Protein AF-A0A285UH59-F1 (afdb_monomer_lite)

Foldseek 3Di:
DDPVVVCVCVPPDDPDPVVCVVVVVVVVVVVVVVVVVVVVVVVVVVVVVVVVVVVVVVVVVVVVVVVVVVVVD

Structure (mmCIF, N/CA/C/O backb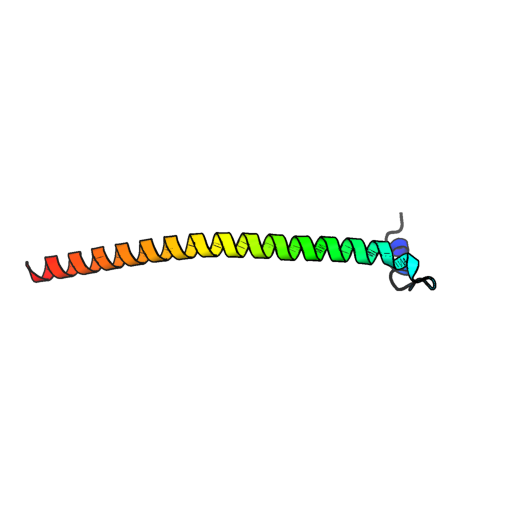one):
data_AF-A0A285UH59-F1
#
_entry.id   AF-A0A285UH59-F1
#
loop_
_atom_site.group_PDB
_atom_site.id
_atom_site.type_symbol
_atom_site.label_atom_id
_atom_site.label_alt_id
_atom_site.label_comp_id
_atom_site.label_asym_id
_atom_site.label_entity_id
_atom_site.label_seq_id
_atom_site.pdbx_PDB_ins_code
_atom_site.Cartn_x
_atom_site.Cartn_y
_atom_site.Cartn_z
_atom_site.occupancy
_atom_site.B_iso_or_equiv
_atom_site.auth_seq_id
_atom_site.auth_comp_id
_atom_site.auth_asym_id
_atom_site.auth_atom_id
_atom_site.pdbx_PDB_model_num
ATOM 1 N N . MET A 1 1 ? 19.104 29.310 -16.980 1.00 45.47 1 MET A N 1
ATOM 2 C CA . MET A 1 1 ? 18.943 28.016 -17.681 1.00 45.47 1 MET A CA 1
ATOM 3 C C . MET A 1 1 ? 17.476 27.851 -18.027 1.00 45.47 1 MET A C 1
ATOM 5 O O . MET A 1 1 ? 16.636 28.059 -17.163 1.00 45.47 1 MET A O 1
ATOM 9 N N . ASN A 1 2 ? 17.173 27.620 -19.302 1.00 45.91 2 ASN A N 1
ATOM 10 C CA . ASN A 1 2 ? 15.822 27.730 -19.843 1.00 45.91 2 ASN A CA 1
ATOM 11 C C . ASN A 1 2 ? 15.067 26.401 -19.643 1.00 45.91 2 ASN A C 1
ATOM 13 O O . ASN A 1 2 ? 15.268 25.462 -20.408 1.00 45.91 2 ASN A O 1
ATOM 17 N N . PHE A 1 3 ? 14.225 26.312 -18.606 1.00 62.03 3 PHE A N 1
ATOM 18 C CA . PHE A 1 3 ? 13.462 25.100 -18.247 1.00 62.03 3 PHE A CA 1
ATOM 19 C C . PHE A 1 3 ? 12.569 24.573 -19.385 1.00 62.03 3 PHE A C 1
ATOM 21 O O . PHE A 1 3 ? 12.280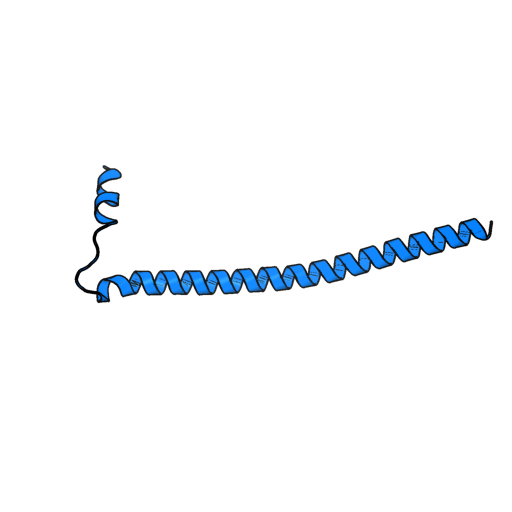 23.384 -19.450 1.00 62.03 3 PHE A O 1
ATOM 28 N N . ILE A 1 4 ? 12.183 25.443 -20.318 1.00 64.19 4 ILE A N 1
ATOM 29 C CA . ILE A 1 4 ? 11.320 25.125 -21.462 1.00 64.19 4 ILE A CA 1
ATOM 30 C C . ILE A 1 4 ? 12.012 24.177 -22.464 1.00 64.19 4 ILE A C 1
ATOM 32 O O . ILE A 1 4 ? 11.347 23.344 -23.074 1.00 64.19 4 ILE A O 1
ATOM 36 N N . ALA A 1 5 ? 13.345 24.223 -22.585 1.00 58.56 5 ALA A N 1
ATOM 37 C CA . ALA A 1 5 ? 14.098 23.373 -23.518 1.00 58.56 5 ALA A CA 1
ATOM 38 C C . ALA A 1 5 ? 14.168 21.892 -23.092 1.00 58.56 5 ALA A C 1
ATOM 40 O O . ALA A 1 5 ? 14.476 21.034 -23.910 1.00 58.56 5 ALA A O 1
ATOM 41 N N . MET A 1 6 ? 13.866 21.581 -21.828 1.00 57.66 6 MET A N 1
ATOM 42 C CA . MET A 1 6 ? 13.845 20.207 -21.315 1.00 57.66 6 MET A CA 1
ATOM 43 C C . MET A 1 6 ? 12.565 19.450 -21.715 1.00 57.66 6 MET A C 1
ATOM 45 O O . MET A 1 6 ? 12.577 18.226 -21.798 1.00 57.66 6 MET A O 1
ATOM 49 N N . TYR A 1 7 ? 11.468 20.163 -22.000 1.00 60.81 7 TYR A N 1
ATOM 50 C CA . TYR A 1 7 ? 10.153 19.564 -22.268 1.00 60.81 7 TYR A CA 1
ATOM 51 C C . TYR A 1 7 ? 9.838 19.360 -23.758 1.00 60.81 7 TYR A C 1
ATOM 53 O O . TYR A 1 7 ? 8.936 18.590 -24.082 1.00 60.81 7 TYR A O 1
ATOM 61 N N . SER A 1 8 ? 10.580 19.985 -24.681 1.00 61.00 8 SER A N 1
ATOM 62 C CA . SER A 1 8 ? 10.343 19.833 -26.128 1.00 61.00 8 SER A CA 1
ATOM 63 C C . SER A 1 8 ? 10.681 18.436 -26.672 1.00 61.00 8 SER A C 1
ATOM 65 O O . SER A 1 8 ? 10.222 18.087 -27.755 1.00 61.00 8 SER A O 1
ATOM 67 N N . GLY A 1 9 ? 11.431 17.618 -25.923 1.00 60.38 9 GLY A N 1
ATOM 68 C CA . GLY A 1 9 ? 11.742 16.225 -26.270 1.00 60.38 9 GLY A CA 1
ATOM 69 C C . GLY A 1 9 ? 10.727 15.183 -25.777 1.00 60.38 9 GLY A C 1
ATOM 70 O O . GLY A 1 9 ? 10.861 14.013 -26.117 1.00 60.38 9 GLY A O 1
ATOM 71 N N . PHE A 1 10 ? 9.710 15.566 -24.993 1.00 58.47 10 PHE A N 1
ATOM 72 C CA . PHE A 1 10 ? 8.815 14.611 -24.314 1.00 58.47 10 PHE A CA 1
ATOM 73 C C . PHE A 1 10 ? 7.900 13.810 -25.265 1.00 58.47 10 PHE A C 1
ATOM 75 O O . PHE A 1 10 ? 7.449 12.723 -24.921 1.00 58.47 10 PHE A O 1
ATOM 82 N N . LEU A 1 11 ? 7.646 14.323 -26.473 1.00 65.62 11 LEU A N 1
ATOM 83 C CA . LEU A 1 11 ? 6.861 13.649 -27.520 1.00 65.62 11 LEU A CA 1
ATOM 84 C C . LEU A 1 11 ? 7.734 12.992 -28.604 1.00 65.62 11 LEU A C 1
ATOM 86 O O . LEU A 1 11 ? 7.199 12.499 -29.597 1.00 65.62 11 LEU A O 1
ATOM 90 N N . TYR A 1 12 ? 9.065 12.984 -28.447 1.00 69.69 12 TYR A N 1
ATOM 91 C CA . TYR A 1 12 ? 9.943 12.257 -29.362 1.00 69.69 12 TYR A CA 1
ATOM 92 C C . TYR A 1 12 ? 9.898 10.765 -29.035 1.00 69.69 12 TYR A C 1
ATOM 94 O O . TYR A 1 12 ? 10.410 10.310 -28.012 1.00 69.69 12 TYR A O 1
ATOM 102 N N . PHE A 1 13 ? 9.278 9.998 -29.923 1.00 74.38 13 PHE A N 1
ATOM 103 C CA . PHE A 1 13 ? 9.285 8.548 -29.844 1.00 74.38 13 PHE A CA 1
ATOM 104 C C . PHE A 1 13 ? 10.591 8.023 -30.445 1.00 74.38 13 PHE A C 1
ATOM 106 O O . PHE A 1 13 ? 10.816 8.241 -31.637 1.00 74.38 13 PHE A O 1
ATOM 113 N N . PRO A 1 14 ? 11.447 7.317 -29.682 1.00 82.69 14 PRO A N 1
ATOM 114 C CA . PRO A 1 14 ? 12.632 6.716 -30.267 1.00 82.69 14 PRO A CA 1
ATOM 115 C C . PRO A 1 14 ? 12.256 5.711 -31.365 1.00 82.69 14 PRO A C 1
ATOM 117 O O . PRO A 1 14 ? 11.339 4.891 -31.206 1.00 82.69 14 PRO A O 1
ATOM 120 N N . GLU A 1 15 ? 12.974 5.809 -32.487 1.00 86.25 15 GLU A N 1
ATOM 121 C CA . GLU A 1 15 ? 12.866 4.897 -33.629 1.00 86.25 15 GLU A CA 1
ATOM 122 C C . GLU A 1 15 ? 13.293 3.479 -33.227 1.00 86.25 15 GLU A C 1
ATOM 124 O O . GLU A 1 15 ? 12.583 2.512 -33.516 1.00 86.25 15 GLU A O 1
ATOM 129 N N . ASP A 1 16 ? 14.392 3.364 -32.470 1.00 89.06 16 ASP A N 1
ATOM 130 C CA . ASP A 1 16 ? 14.822 2.109 -31.857 1.00 89.06 16 ASP A CA 1
ATOM 131 C C . ASP A 1 16 ? 14.014 1.812 -30.585 1.00 89.06 16 ASP A C 1
ATOM 133 O O . ASP A 1 16 ? 14.011 2.570 -29.611 1.00 89.06 16 ASP A O 1
ATOM 137 N N . LYS A 1 17 ? 13.343 0.658 -30.572 1.00 85.62 17 LYS A N 1
ATOM 138 C CA . LYS A 1 17 ? 12.526 0.215 -29.439 1.00 85.62 17 LYS A CA 1
ATOM 139 C C . LYS A 1 17 ? 13.349 -0.120 -28.197 1.00 85.62 17 LYS A C 1
ATOM 141 O O . LYS A 1 17 ? 12.801 -0.086 -27.095 1.00 85.62 17 LYS A O 1
ATOM 146 N N . SER A 1 18 ? 14.644 -0.398 -28.343 1.00 90.88 18 SER A N 1
ATOM 147 C CA . SER A 1 18 ? 15.535 -0.665 -27.209 1.00 90.88 18 SER A CA 1
ATOM 148 C C . SER A 1 18 ? 15.609 0.520 -26.232 1.00 90.88 18 SER A C 1
ATOM 150 O O . SER A 1 18 ? 15.722 0.329 -25.021 1.00 90.88 18 SER A O 1
ATOM 152 N N . ALA A 1 19 ? 15.422 1.747 -26.728 1.00 88.75 19 ALA A N 1
ATOM 153 C CA . ALA A 1 19 ? 15.451 2.958 -25.917 1.00 88.75 19 ALA A CA 1
ATOM 154 C C . ALA A 1 19 ? 14.283 3.068 -24.912 1.00 88.75 19 ALA A C 1
ATOM 156 O O . ALA A 1 19 ? 14.358 3.877 -23.990 1.00 88.75 19 ALA A O 1
ATOM 157 N N . TYR A 1 20 ? 13.224 2.250 -25.035 1.00 88.75 20 TYR A N 1
ATOM 158 C CA . TYR A 1 20 ? 12.129 2.185 -24.050 1.00 88.75 20 TYR A CA 1
ATOM 159 C C . TYR A 1 20 ? 12.408 1.237 -22.874 1.00 88.75 20 TYR A C 1
ATOM 161 O O . TYR A 1 20 ? 11.657 1.256 -21.899 1.00 88.75 20 TYR A O 1
ATOM 169 N N . ILE A 1 21 ? 13.460 0.409 -22.931 1.00 91.81 21 ILE A N 1
ATOM 170 C CA . ILE A 1 21 ? 13.799 -0.544 -21.858 1.00 91.81 21 ILE A CA 1
ATOM 171 C C . ILE A 1 21 ? 13.882 0.141 -20.479 1.00 91.81 21 ILE A C 1
ATOM 173 O O . ILE A 1 21 ? 13.278 -0.385 -19.541 1.00 91.81 21 ILE A O 1
ATOM 177 N N . PRO A 1 22 ? 14.532 1.315 -20.325 1.00 91.94 22 PRO A N 1
ATOM 178 C CA . PRO A 1 22 ? 14.564 2.021 -19.045 1.00 91.94 22 PRO A CA 1
ATOM 179 C C . PRO A 1 22 ? 13.165 2.365 -18.518 1.00 91.94 22 PRO A C 1
ATOM 181 O O . PRO A 1 22 ? 12.861 2.081 -17.362 1.00 91.94 22 PRO A O 1
ATOM 184 N N . ALA A 1 23 ? 12.277 2.872 -19.381 1.00 91.56 23 ALA A N 1
ATOM 185 C CA . ALA A 1 23 ? 10.909 3.225 -19.000 1.00 91.56 23 ALA A CA 1
ATOM 186 C C . ALA A 1 23 ? 10.095 1.997 -18.556 1.00 91.56 23 ALA A C 1
ATOM 188 O O . ALA A 1 23 ? 9.322 2.070 -17.602 1.00 91.56 23 ALA A O 1
ATOM 189 N N . ILE A 1 24 ? 10.291 0.846 -19.209 1.00 94.25 24 ILE A N 1
ATOM 190 C CA . ILE A 1 24 ? 9.648 -0.413 -18.805 1.00 94.25 24 ILE A CA 1
ATOM 191 C C . ILE A 1 24 ? 10.141 -0.844 -17.419 1.00 94.25 24 ILE A C 1
ATOM 193 O O . ILE A 1 24 ? 9.333 -1.251 -16.587 1.00 94.25 24 ILE A O 1
ATOM 197 N N . ILE A 1 25 ? 11.443 -0.735 -17.144 1.00 96.38 25 ILE A N 1
ATOM 198 C CA . ILE A 1 25 ? 12.015 -1.084 -15.836 1.00 96.38 25 ILE A CA 1
ATOM 199 C C . ILE A 1 25 ? 11.446 -0.175 -14.741 1.00 96.38 25 ILE A C 1
ATOM 201 O O . ILE A 1 25 ? 10.980 -0.674 -13.717 1.00 96.38 25 ILE A O 1
ATOM 205 N N . GLU A 1 26 ? 11.422 1.140 -14.964 1.00 96.00 26 GLU A N 1
ATOM 206 C CA . GLU A 1 26 ? 10.838 2.108 -14.027 1.00 96.00 26 GLU A CA 1
ATOM 207 C C . GLU A 1 26 ? 9.358 1.814 -13.757 1.00 96.00 26 GLU A C 1
ATOM 209 O O . GLU A 1 26 ? 8.920 1.776 -12.604 1.00 96.00 26 GLU A O 1
ATOM 214 N N . PHE A 1 27 ? 8.592 1.531 -14.813 1.00 96.62 27 PHE A N 1
ATOM 215 C CA . PHE A 1 27 ? 7.181 1.183 -14.700 1.00 96.62 27 PHE A CA 1
ATOM 216 C C . PHE A 1 27 ? 6.965 -0.112 -13.907 1.00 96.62 27 PHE A C 1
ATOM 218 O O . PHE A 1 27 ? 6.090 -0.170 -13.040 1.00 96.62 27 PHE A O 1
ATOM 225 N N . LEU A 1 28 ? 7.788 -1.138 -14.140 1.00 98.25 28 LEU A N 1
ATOM 226 C CA . LEU A 1 28 ? 7.731 -2.390 -13.385 1.00 98.25 28 LEU A CA 1
ATOM 227 C C . LEU A 1 28 ? 8.054 -2.175 -11.904 1.00 98.25 28 LEU A C 1
ATOM 229 O O . LEU A 1 28 ? 7.341 -2.701 -11.048 1.00 98.25 28 LEU A O 1
ATOM 233 N N . ILE A 1 29 ? 9.074 -1.372 -11.588 1.00 98.12 29 ILE A N 1
ATOM 234 C CA . ILE A 1 29 ? 9.403 -1.010 -10.202 1.00 98.12 29 ILE A CA 1
ATOM 235 C C . ILE A 1 29 ? 8.205 -0.316 -9.545 1.00 98.12 29 ILE A C 1
ATOM 237 O O . ILE A 1 29 ? 7.808 -0.696 -8.441 1.00 98.12 29 ILE A O 1
ATOM 241 N N . MET A 1 30 ? 7.575 0.639 -10.233 1.00 98.00 30 MET A N 1
ATOM 242 C CA . MET A 1 30 ? 6.385 1.321 -9.722 1.00 98.00 30 MET A CA 1
ATOM 243 C C . MET A 1 30 ? 5.216 0.362 -9.482 1.00 98.00 30 MET A C 1
ATOM 245 O O . MET A 1 30 ? 4.604 0.411 -8.416 1.00 98.00 30 MET A O 1
ATOM 249 N N . ILE A 1 31 ? 4.940 -0.568 -10.401 1.00 98.38 31 ILE A N 1
ATOM 250 C CA . ILE A 1 31 ? 3.906 -1.596 -10.203 1.00 98.38 31 ILE A CA 1
ATOM 251 C C . ILE A 1 31 ? 4.204 -2.440 -8.962 1.00 98.38 31 ILE A C 1
ATOM 253 O O . ILE A 1 31 ? 3.310 -2.668 -8.142 1.00 98.38 31 ILE A O 1
ATOM 257 N N . ILE A 1 32 ? 5.449 -2.899 -8.803 1.00 98.56 32 ILE A N 1
ATOM 258 C CA . ILE A 1 32 ? 5.860 -3.714 -7.654 1.00 98.56 32 ILE A CA 1
ATOM 259 C C . ILE A 1 32 ? 5.620 -2.941 -6.353 1.00 98.56 32 ILE A C 1
ATOM 261 O O . ILE A 1 32 ? 5.029 -3.485 -5.415 1.00 98.56 32 ILE A O 1
ATOM 265 N N . LEU A 1 33 ? 6.008 -1.665 -6.309 1.00 98.50 33 LEU A N 1
ATOM 266 C CA . LEU A 1 33 ? 5.777 -0.796 -5.156 1.00 98.50 33 LEU A CA 1
ATOM 267 C C . LEU A 1 33 ? 4.283 -0.593 -4.884 1.00 98.50 33 LEU A C 1
ATOM 269 O O . LEU A 1 33 ? 3.854 -0.742 -3.740 1.00 98.50 33 LEU A O 1
ATOM 273 N N . CYS A 1 34 ? 3.468 -0.334 -5.908 1.00 98.44 34 CYS A N 1
ATOM 274 C CA . CYS A 1 34 ? 2.018 -0.201 -5.762 1.00 98.44 34 CYS A CA 1
ATOM 275 C C . CYS A 1 34 ? 1.388 -1.467 -5.173 1.00 98.44 34 CYS A C 1
ATOM 277 O O . CYS A 1 34 ? 0.612 -1.391 -4.217 1.00 98.44 34 CYS A O 1
ATOM 279 N N . VAL A 1 35 ? 1.749 -2.643 -5.695 1.00 98.38 35 VAL A N 1
ATOM 280 C CA . VAL A 1 35 ? 1.258 -3.926 -5.176 1.00 98.38 35 VAL A CA 1
ATOM 281 C C . VAL A 1 35 ? 1.710 -4.125 -3.732 1.00 98.38 35 VAL A C 1
ATOM 283 O O . VAL A 1 35 ? 0.911 -4.537 -2.888 1.00 98.38 35 VAL A O 1
ATOM 286 N N . PHE A 1 36 ? 2.965 -3.810 -3.418 1.00 98.56 36 PHE A N 1
ATOM 287 C CA . PHE A 1 36 ? 3.499 -3.926 -2.066 1.00 98.56 36 PHE A CA 1
ATOM 288 C C . PHE A 1 36 ? 2.748 -3.029 -1.073 1.00 98.56 36 PHE A C 1
ATOM 290 O O . PHE A 1 36 ? 2.238 -3.522 -0.062 1.00 98.56 36 PHE A O 1
ATOM 297 N N . VAL A 1 37 ? 2.597 -1.740 -1.388 1.00 98.50 37 VAL A N 1
ATOM 298 C CA . VAL A 1 37 ? 1.859 -0.769 -0.567 1.00 98.50 37 VAL A CA 1
ATOM 299 C C . VAL A 1 37 ? 0.407 -1.207 -0.387 1.00 98.50 37 VAL A C 1
ATOM 301 O O . VAL A 1 37 ? -0.091 -1.245 0.739 1.00 98.50 37 VAL A O 1
ATOM 304 N N . PHE A 1 38 ? -0.262 -1.633 -1.460 1.00 98.25 38 PHE A N 1
ATOM 305 C CA . PHE A 1 38 ? -1.637 -2.121 -1.385 1.00 98.25 38 PHE A CA 1
ATOM 306 C C . PHE A 1 38 ? -1.773 -3.323 -0.439 1.00 98.25 38 PHE A C 1
ATOM 308 O O . PHE A 1 38 ? -2.698 -3.390 0.379 1.00 98.25 38 PHE A O 1
ATOM 315 N N . ARG A 1 39 ? -0.824 -4.269 -0.485 1.00 98.06 39 ARG A N 1
ATOM 316 C CA . ARG A 1 39 ? -0.804 -5.419 0.434 1.00 98.06 39 ARG A CA 1
ATOM 317 C C . ARG A 1 39 ? -0.564 -4.998 1.883 1.00 98.06 39 ARG A C 1
ATOM 319 O O . ARG A 1 39 ? -1.208 -5.561 2.774 1.00 98.06 39 ARG A O 1
ATOM 326 N N . LEU A 1 40 ? 0.316 -4.025 2.127 1.00 98.25 40 LEU A N 1
ATOM 327 C CA . LEU A 1 40 ? 0.548 -3.478 3.466 1.00 98.25 40 LEU A CA 1
ATOM 328 C C . LEU A 1 40 ? -0.719 -2.835 4.035 1.00 98.25 40 LEU A C 1
ATOM 330 O O . LEU A 1 40 ? -1.138 -3.205 5.135 1.00 98.25 40 LEU A O 1
ATOM 334 N N . ILE A 1 41 ? -1.371 -1.958 3.268 1.00 98.19 41 ILE A N 1
ATOM 335 C CA . ILE A 1 41 ? -2.619 -1.301 3.674 1.00 98.19 41 ILE A CA 1
ATOM 336 C C . ILE A 1 41 ? -3.677 -2.357 3.997 1.00 98.19 41 ILE A C 1
ATOM 338 O O . ILE A 1 41 ? -4.214 -2.365 5.101 1.00 98.19 41 ILE A O 1
ATOM 342 N N . LYS A 1 42 ? -3.897 -3.335 3.108 1.00 97.94 42 LYS A N 1
ATOM 343 C CA . LYS A 1 42 ? -4.873 -4.414 3.334 1.00 97.94 42 LYS A CA 1
ATOM 344 C C . LYS A 1 42 ? -4.606 -5.187 4.628 1.00 97.94 42 LYS A C 1
ATOM 346 O O . LYS A 1 42 ? -5.547 -5.560 5.330 1.00 97.94 42 LYS A O 1
ATOM 351 N N . ARG A 1 43 ? -3.338 -5.444 4.969 1.00 97.31 43 ARG A N 1
ATOM 352 C CA . ARG A 1 43 ? -2.974 -6.125 6.221 1.00 97.31 43 ARG A CA 1
ATOM 353 C C . ARG A 1 43 ? -3.286 -5.264 7.444 1.00 97.31 43 ARG A C 1
ATOM 355 O O . ARG A 1 43 ? -3.788 -5.791 8.436 1.00 97.31 43 ARG A O 1
ATOM 362 N N . ILE A 1 44 ? -2.995 -3.968 7.376 1.00 97.88 44 ILE A N 1
ATOM 363 C CA . ILE A 1 44 ? -3.272 -3.019 8.457 1.00 97.88 44 ILE A CA 1
ATOM 364 C C . ILE A 1 44 ? -4.785 -2.871 8.651 1.00 97.88 44 ILE A C 1
ATOM 366 O O . ILE A 1 44 ? -5.263 -3.042 9.772 1.00 97.88 44 ILE A O 1
ATOM 370 N N . SER A 1 45 ? -5.549 -2.677 7.573 1.00 97.50 45 SER A N 1
ATOM 371 C CA . SER A 1 45 ? -7.011 -2.556 7.621 1.00 97.50 45 SER A CA 1
ATOM 372 C C . SER A 1 45 ? -7.670 -3.782 8.249 1.00 97.50 45 SER A C 1
ATOM 374 O O . SER A 1 45 ? -8.553 -3.634 9.086 1.00 97.50 45 SER A O 1
ATOM 376 N N . LYS A 1 46 ? -7.201 -4.999 7.937 1.00 97.38 46 LYS A N 1
ATOM 377 C CA . LYS A 1 46 ? -7.706 -6.225 8.584 1.00 97.38 46 LYS A CA 1
ATOM 378 C C . LYS A 1 46 ? -7.502 -6.215 10.100 1.00 97.38 46 LYS A C 1
ATOM 380 O O . LYS A 1 46 ? -8.410 -6.580 10.838 1.00 97.38 46 LYS A O 1
ATOM 385 N N . LYS A 1 47 ? -6.327 -5.788 10.573 1.00 96.50 47 LYS A N 1
ATOM 386 C CA . LYS A 1 47 ? -6.049 -5.689 12.015 1.00 96.50 47 LYS A CA 1
ATOM 387 C C . LYS A 1 47 ? -6.924 -4.632 12.688 1.00 96.50 47 LYS A C 1
ATOM 389 O O . LYS A 1 47 ? -7.390 -4.857 13.798 1.00 96.50 47 LYS A O 1
ATOM 394 N N . GLN A 1 48 ? -7.136 -3.495 12.029 1.00 97.06 48 GLN A N 1
ATOM 395 C CA . GLN A 1 48 ? -7.994 -2.430 12.549 1.00 97.06 48 GLN A CA 1
ATOM 396 C C . GLN A 1 48 ? -9.462 -2.865 12.607 1.00 97.06 48 GLN A C 1
ATOM 398 O O . GLN A 1 48 ? -10.108 -2.636 13.622 1.00 97.06 48 GLN A O 1
ATOM 403 N N . ALA A 1 49 ? -9.957 -3.565 11.583 1.00 97.31 49 ALA A N 1
ATOM 404 C CA . ALA A 1 49 ? -11.325 -4.078 11.551 1.00 97.31 49 ALA A CA 1
ATOM 405 C C . ALA A 1 49 ? -11.617 -5.049 12.707 1.00 97.31 49 ALA A C 1
ATOM 407 O O . ALA A 1 49 ? -12.662 -4.948 13.340 1.00 97.31 49 ALA A O 1
ATOM 408 N N . ILE A 1 50 ? -10.677 -5.949 13.027 1.00 97.25 50 ILE A N 1
ATOM 409 C CA . ILE A 1 50 ? -10.821 -6.869 14.168 1.00 97.25 50 ILE A CA 1
ATOM 410 C C . ILE A 1 50 ? -10.907 -6.087 15.484 1.00 97.25 50 ILE A C 1
ATOM 412 O O . ILE A 1 50 ? -11.827 -6.305 16.264 1.00 97.25 50 ILE A O 1
ATOM 416 N N . LYS A 1 51 ? -9.997 -5.129 15.705 1.00 96.44 51 LYS A N 1
ATOM 417 C CA . LYS A 1 51 ? -10.004 -4.296 16.919 1.00 96.44 51 LYS A CA 1
ATOM 418 C C . LYS A 1 51 ? -11.281 -3.463 17.056 1.00 96.44 51 LYS A C 1
ATOM 420 O O . LYS A 1 51 ? -11.799 -3.326 18.157 1.00 96.44 51 LYS A O 1
ATOM 425 N N . ALA A 1 52 ? -11.777 -2.912 15.950 1.00 96.69 52 ALA A N 1
ATOM 426 C CA . ALA A 1 52 ? -13.021 -2.151 15.932 1.00 96.69 52 ALA A CA 1
ATOM 427 C C . ALA A 1 52 ? -14.218 -3.033 16.309 1.00 96.69 52 ALA A C 1
ATOM 429 O O . ALA A 1 52 ? -15.018 -2.636 17.150 1.00 96.69 52 ALA A O 1
ATOM 430 N N . LYS A 1 53 ? -14.285 -4.255 15.767 1.00 97.12 53 LYS A N 1
ATOM 431 C CA . LYS A 1 53 ? -15.326 -5.224 16.119 1.00 97.12 53 LYS A CA 1
ATOM 432 C C . LYS A 1 53 ? -15.278 -5.614 17.598 1.00 97.12 53 LYS A C 1
ATOM 434 O O . LYS A 1 53 ? -16.302 -5.613 18.265 1.00 97.12 53 LYS A O 1
ATOM 439 N N . GLU A 1 54 ? -14.090 -5.889 18.140 1.00 97.31 54 GLU A N 1
ATOM 440 C CA . GLU A 1 54 ? -13.945 -6.195 19.570 1.00 97.31 54 GLU A CA 1
ATOM 441 C C . GLU A 1 54 ? -14.404 -5.041 20.470 1.00 97.31 54 GLU A C 1
ATOM 443 O O . GLU A 1 54 ? -14.934 -5.285 21.555 1.00 97.31 54 GLU A O 1
ATOM 448 N N . LEU A 1 55 ? -14.181 -3.793 20.049 1.00 97.06 55 LEU A N 1
ATOM 449 C CA . LEU A 1 55 ? -14.644 -2.608 20.766 1.00 97.06 55 LEU A CA 1
ATOM 450 C C . LEU A 1 55 ? -16.170 -2.478 20.708 1.00 97.06 55 LEU A C 1
ATOM 452 O O . LEU A 1 55 ? -16.798 -2.263 21.742 1.00 97.06 55 LEU A O 1
ATOM 456 N N . GLU A 1 56 ? -16.759 -2.647 19.525 1.00 97.06 56 GLU A N 1
ATOM 457 C CA . GLU A 1 56 ? -18.212 -2.640 19.329 1.00 97.06 56 GLU A CA 1
ATOM 458 C C . GLU A 1 56 ? -18.895 -3.703 20.199 1.00 97.06 56 GLU A C 1
ATOM 460 O O . GLU A 1 56 ? -19.818 -3.390 20.953 1.00 97.06 56 GLU A O 1
ATOM 465 N N . ASP A 1 57 ? -18.367 -4.928 20.192 1.00 97.12 57 ASP A N 1
ATOM 466 C CA . ASP A 1 57 ? -18.875 -6.038 20.995 1.00 97.12 57 ASP A CA 1
ATOM 467 C C . ASP A 1 57 ? -18.805 -5.745 22.508 1.00 97.12 57 ASP A C 1
ATOM 469 O O . ASP A 1 57 ? -19.694 -6.146 23.261 1.00 97.12 57 ASP A O 1
ATOM 473 N N . ARG A 1 58 ? -17.759 -5.049 22.988 1.00 96.31 58 ARG A N 1
ATOM 474 C CA . ARG A 1 58 ? -17.657 -4.629 24.402 1.00 96.31 58 ARG A CA 1
ATOM 475 C C . ARG A 1 58 ? -18.721 -3.598 24.755 1.00 96.31 58 ARG A C 1
ATOM 477 O O . ARG A 1 58 ? -19.435 -3.795 25.731 1.00 96.31 58 ARG A O 1
ATOM 484 N N . ILE A 1 59 ? -18.863 -2.556 23.936 1.00 97.19 59 ILE A N 1
ATOM 485 C CA . ILE A 1 59 ? -19.848 -1.488 24.154 1.00 97.19 59 ILE A CA 1
ATOM 486 C C . ILE A 1 59 ? -21.268 -2.063 24.164 1.00 97.19 59 ILE A C 1
ATOM 488 O O . ILE A 1 59 ? -22.084 -1.672 24.997 1.00 97.19 59 ILE A O 1
ATOM 492 N N . MET A 1 60 ? -21.577 -3.001 23.265 1.00 96.44 60 MET A N 1
ATOM 493 C CA . MET A 1 60 ? -22.892 -3.644 23.232 1.00 96.44 60 MET A CA 1
ATOM 494 C C . MET A 1 60 ? -23.155 -4.495 24.476 1.00 96.44 60 MET A C 1
ATOM 496 O O . MET A 1 60 ? -24.243 -4.407 25.040 1.00 96.44 60 MET A O 1
ATOM 500 N N . ARG A 1 61 ? -22.163 -5.261 24.953 1.00 95.88 61 ARG A N 1
ATOM 501 C CA . ARG A 1 61 ? -22.291 -6.019 26.209 1.00 95.88 61 ARG A CA 1
ATOM 502 C C . ARG A 1 61 ? -22.513 -5.108 27.413 1.00 95.88 61 ARG A C 1
ATOM 504 O O . ARG A 1 61 ? -23.417 -5.370 28.195 1.00 95.88 61 ARG A O 1
ATOM 511 N N . GLU A 1 62 ? -21.742 -4.030 27.535 1.00 95.56 62 GLU A N 1
ATOM 512 C CA . GLU A 1 62 ? -21.899 -3.058 28.625 1.00 95.56 62 GLU A CA 1
ATOM 513 C C . GLU A 1 62 ? -23.275 -2.380 28.584 1.00 95.56 62 GLU A C 1
ATOM 515 O O . GLU A 1 62 ? -23.930 -2.234 29.614 1.00 95.56 62 GLU A O 1
ATOM 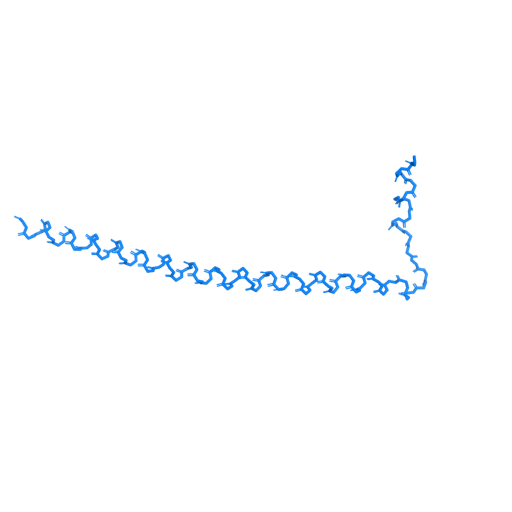520 N N . LYS A 1 63 ? -23.758 -2.003 27.393 1.00 95.69 63 LYS A N 1
ATOM 521 C CA . LYS A 1 63 ? -25.111 -1.452 27.227 1.00 95.69 63 LYS A CA 1
ATOM 522 C C . LYS A 1 63 ? -26.19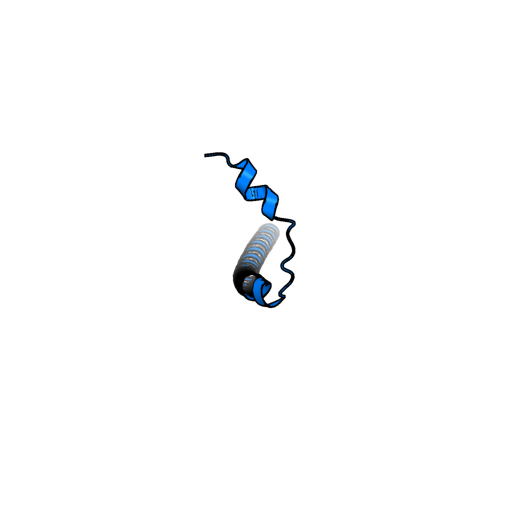0 -2.443 27.644 1.00 95.69 63 LYS A C 1
ATOM 524 O O . LYS A 1 63 ? -27.115 -2.040 28.342 1.00 95.69 63 LYS A O 1
ATOM 529 N N . GLN A 1 64 ? -26.066 -3.704 27.232 1.00 94.56 64 GLN A N 1
ATOM 530 C CA . GLN A 1 64 ? -27.021 -4.753 27.575 1.00 94.56 64 GLN A CA 1
ATOM 531 C C . GLN A 1 64 ? -27.057 -4.996 29.088 1.00 94.56 64 GLN A C 1
ATOM 533 O O . GLN A 1 64 ? -28.131 -4.965 29.677 1.00 94.56 64 GLN A O 1
ATOM 538 N N . GLN A 1 65 ? -25.891 -5.125 29.727 1.00 94.00 65 GLN A N 1
ATOM 539 C CA . GLN A 1 65 ? -25.785 -5.278 31.182 1.00 94.00 65 GLN A CA 1
ATOM 540 C C . GLN A 1 65 ? -26.382 -4.083 31.933 1.00 94.00 65 GLN A C 1
ATOM 542 O O . GLN A 1 65 ? -27.132 -4.258 32.886 1.00 94.00 65 GLN A O 1
ATOM 547 N N . ASN A 1 66 ? -26.104 -2.857 31.482 1.00 93.69 66 ASN A N 1
ATOM 548 C CA . ASN A 1 66 ? -26.688 -1.656 32.079 1.00 93.69 66 ASN A CA 1
ATOM 549 C C . ASN A 1 66 ? -28.216 -1.608 31.932 1.00 93.69 66 ASN A C 1
ATOM 551 O O . ASN A 1 66 ? -28.891 -1.092 32.819 1.00 93.69 66 ASN A O 1
ATOM 555 N N . LEU A 1 67 ? -28.765 -2.114 30.823 1.00 94.56 67 LEU A N 1
ATOM 556 C CA . LEU A 1 67 ? -30.211 -2.214 30.625 1.00 94.56 67 LEU A CA 1
ATOM 557 C C . LEU A 1 67 ? -30.827 -3.264 31.552 1.00 94.56 67 LEU A C 1
ATOM 559 O O . LEU A 1 67 ? -31.841 -2.990 32.182 1.00 94.56 67 LEU A O 1
ATOM 563 N N . GLU A 1 68 ? -30.200 -4.436 31.657 1.00 91.62 68 GLU A N 1
ATOM 564 C CA . GLU A 1 68 ? -30.630 -5.520 32.545 1.00 91.62 68 GLU 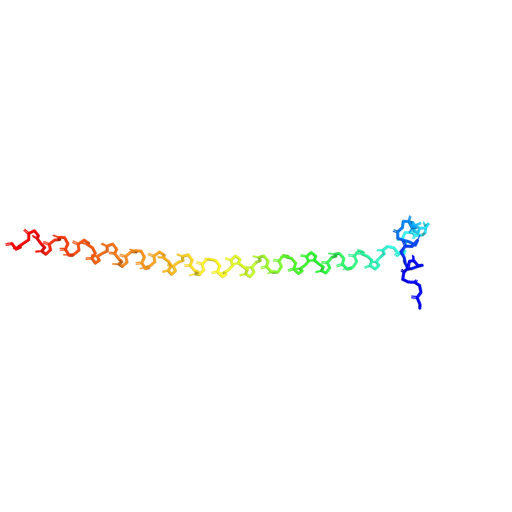A CA 1
ATOM 565 C C . GLU A 1 68 ? -30.638 -5.076 34.009 1.00 91.62 68 GLU A C 1
ATOM 567 O O . GLU A 1 68 ? -31.650 -5.258 34.681 1.00 91.62 68 GLU A O 1
ATOM 572 N N . ASN A 1 69 ? -29.580 -4.401 34.470 1.00 91.62 69 ASN A N 1
ATOM 573 C CA . ASN A 1 69 ? -29.510 -3.856 35.827 1.00 91.62 69 ASN A CA 1
ATOM 574 C C . ASN A 1 69 ? -30.663 -2.875 36.110 1.00 91.62 69 ASN A C 1
ATOM 576 O O . ASN A 1 69 ? -31.292 -2.963 37.156 1.00 91.62 69 ASN A O 1
ATOM 580 N N . ARG A 1 70 ? -31.007 -1.995 35.158 1.00 89.88 70 ARG A N 1
ATOM 581 C CA . ARG A 1 70 ? -32.133 -1.049 35.304 1.00 89.88 70 ARG A CA 1
ATOM 582 C C . ARG A 1 70 ? -33.514 -1.701 35.300 1.00 89.88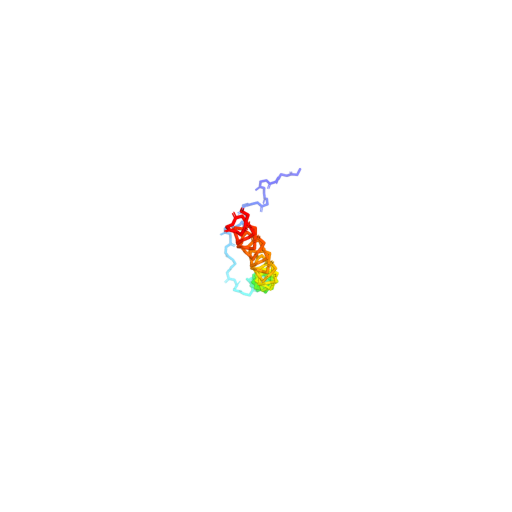 70 ARG A C 1
ATOM 584 O O . ARG A 1 70 ? -34.465 -1.066 35.729 1.00 89.88 70 ARG A O 1
ATOM 591 N N . MET A 1 71 ? -33.657 -2.904 34.744 1.00 86.19 71 MET A N 1
ATOM 592 C CA . MET A 1 71 ? -34.921 -3.653 34.797 1.00 86.19 71 MET A CA 1
ATOM 593 C C . MET A 1 71 ? -35.073 -4.447 36.100 1.00 86.19 71 MET A C 1
ATOM 595 O O . MET A 1 71 ? -36.161 -4.947 36.375 1.00 86.19 71 MET A O 1
ATOM 599 N N . GLN A 1 72 ? -33.981 -4.626 36.849 1.00 76.06 72 GLN A N 1
ATOM 600 C CA . GLN A 1 72 ? -33.955 -5.335 38.129 1.00 76.06 72 GLN A CA 1
ATOM 601 C C . GLN A 1 72 ? -34.093 -4.400 39.344 1.00 76.06 72 GLN A C 1
ATOM 603 O O . GLN A 1 72 ? -34.371 -4.895 40.436 1.00 76.06 72 GLN A O 1
ATOM 608 N N . GLU A 1 73 ? -33.904 -3.090 39.155 1.00 64.56 73 GLU A N 1
ATOM 609 C CA . GLU A 1 73 ? -34.225 -2.011 40.111 1.00 64.56 73 GLU A CA 1
ATOM 610 C C . GLU A 1 73 ? -35.719 -1.649 40.083 1.00 64.56 73 GLU A C 1
ATOM 612 O O . GLU A 1 73 ? -36.274 -1.401 41.179 1.00 64.56 73 GLU A O 1
#

Radius of gyration: 28.5 Å; chains: 1; bounding box: 54×35×74 Å

pLDDT: mean 88.22, std 14.43, range [45.47, 98.56]

Sequence (73 aa):
MNFIAMYSGFLYFPEDKSAYIPAIIEFLIMIILCVFVFRLIKRISKKQAIKAKELEDRIMREKQQNLENRMQE

Secondary structure (DSSP, 8-state):
--GGGGTTTTT---SSGGGGHHHHHHHHHHHHHHHHHHHHHHHHHHHHHHHHHHHHHHHHHHHHHHHHHHHH-

Organism: NCBI:txid614649